Protein AF-A0A962CVN8-F1 (afdb_monomer)

Sequence (166 aa):
MKQRRFSRWWGGLCAALCLLCLGVGLEAGTKGEIALEEEGGVSSPRKRGGKVVALLVGLNRYKDKRFRSLRYAEKDARDMKRYLESVGVKSRDIKLLVGKQATLVKVKSALGKWLRQRARRKDAVFVFVSTHGEKLEHGNFLVMYDSDAANLEYSGLSGSFLESTL

pLDDT: mean 79.54, std 27.31, range [28.75, 98.88]

Mean predicted aligned error: 13.82 Å

Radius of gyration: 29.33 Å; Cα contacts (8 Å, |Δi|>4): 222; chains: 1; bounding box: 66×71×78 Å

Secondary structure (DSSP, 8-state):
------------------------------------------------SS-EEEEEEE-S--SSTTSPPPSSHHHHHHHHHHHHHHTT--GGGEEEEEGGG--HHHHHHIIIIIIHHH--TTSEEEEEEES-EEEETTEEEEPPTT--TTSHHHHSEEHHHHHHH-

Solvent-accessible surface area (backbone atoms only — not comparable to full-atom values): 10472 Å² total; per-residue (Å²): 134,87,84,92,85,92,82,85,82,85,84,81,85,91,82,85,84,87,88,85,78,89,81,94,77,90,82,88,81,87,90,79,90,81,87,80,78,80,83,67,75,84,70,71,79,70,80,62,93,35,57,63,35,34,43,28,29,9,34,26,53,47,70,41,76,86,54,79,68,48,90,48,24,42,54,52,32,52,49,51,50,52,51,43,44,74,76,67,38,55,70,90,39,47,48,79,29,49,31,87,58,28,25,52,68,53,50,52,43,41,56,68,43,52,43,64,75,70,52,52,98,66,34,46,81,45,79,47,78,34,58,59,71,48,81,54,97,93,45,47,28,38,53,30,2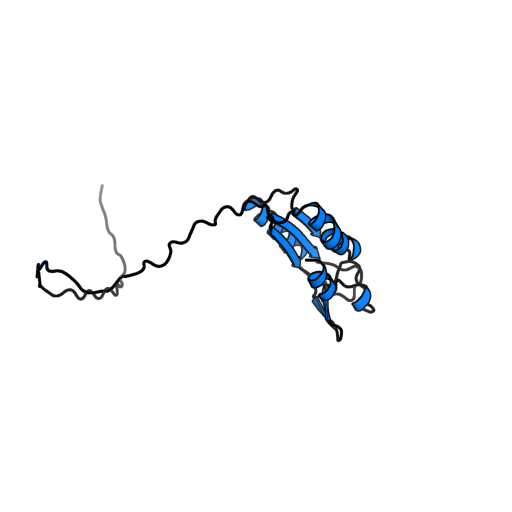0,67,21,38,89,92,47,36,88,79,35,26,49,45,49,71,58,52,70,74,64,113

Structure (mmCIF, N/CA/C/O backbone):
data_AF-A0A962CVN8-F1
#
_entry.id   AF-A0A962CVN8-F1
#
loop_
_atom_site.group_PDB
_atom_site.id
_atom_site.type_symbol
_atom_site.label_atom_id
_atom_site.label_alt_id
_atom_site.label_comp_id
_atom_site.label_asym_id
_atom_site.label_entity_id
_atom_site.label_seq_id
_atom_site.pdbx_PDB_ins_code
_atom_site.Cartn_x
_atom_site.Cartn_y
_atom_site.Cartn_z
_atom_site.occupancy
_atom_site.B_iso_or_equiv
_atom_site.auth_seq_id
_atom_site.auth_comp_id
_atom_site.auth_asym_id
_atom_site.auth_atom_id
_atom_site.pdbx_PDB_model_num
ATOM 1 N N . MET A 1 1 ? -43.940 -56.317 5.413 1.00 37.03 1 MET A N 1
ATOM 2 C CA . MET A 1 1 ? -43.473 -57.585 6.022 1.00 37.03 1 MET A CA 1
ATOM 3 C C . MET A 1 1 ? -41.946 -57.626 5.998 1.00 37.03 1 MET A C 1
ATOM 5 O O . MET A 1 1 ? -41.396 -57.344 4.950 1.00 37.03 1 MET A O 1
ATOM 9 N N . LYS A 1 2 ? -41.330 -57.991 7.141 1.00 38.78 2 LYS A N 1
ATOM 10 C CA . LYS A 1 2 ? -39.951 -58.510 7.371 1.00 38.78 2 LYS A CA 1
ATOM 11 C C . LYS A 1 2 ? -38.757 -57.611 6.955 1.00 38.78 2 LYS A C 1
ATOM 13 O O . LYS A 1 2 ? -38.517 -57.414 5.780 1.00 38.78 2 LYS A O 1
ATOM 18 N N . GLN A 1 3 ? -38.079 -56.908 7.875 1.00 36.62 3 GLN A N 1
ATOM 19 C CA . GLN A 1 3 ? -37.099 -57.343 8.909 1.00 36.62 3 GLN A CA 1
ATOM 20 C C . GLN A 1 3 ? -35.635 -57.481 8.403 1.00 36.62 3 GLN A C 1
ATOM 22 O O . GLN A 1 3 ? -35.302 -58.448 7.738 1.00 36.62 3 GLN A O 1
ATOM 27 N N . ARG A 1 4 ? -34.800 -56.514 8.835 1.00 43.06 4 ARG A N 1
ATOM 28 C CA . ARG A 1 4 ? -33.465 -56.586 9.499 1.00 43.06 4 ARG A CA 1
ATOM 29 C C . ARG A 1 4 ? -32.277 -57.399 8.934 1.00 43.06 4 ARG A C 1
ATOM 31 O O . ARG A 1 4 ? -32.379 -58.606 8.763 1.00 43.06 4 ARG A O 1
ATOM 38 N N . ARG A 1 5 ? -31.100 -56.730 8.975 1.00 41.41 5 ARG A N 1
ATOM 39 C CA . ARG A 1 5 ? -29.743 -57.083 9.530 1.00 41.41 5 ARG A CA 1
ATOM 40 C C . ARG A 1 5 ? -28.665 -56.505 8.584 1.00 41.41 5 ARG A C 1
ATOM 42 O O . ARG A 1 5 ? -28.753 -56.759 7.398 1.00 41.41 5 ARG A O 1
ATOM 49 N N . PHE A 1 6 ? -27.730 -55.607 8.916 1.00 36.31 6 PHE A N 1
ATOM 50 C CA . PHE A 1 6 ? -26.820 -55.340 10.051 1.00 36.31 6 PHE A CA 1
ATOM 51 C C . PHE A 1 6 ? -25.577 -56.250 10.135 1.00 36.31 6 PHE A C 1
ATOM 53 O O . PHE A 1 6 ? -25.671 -57.357 10.654 1.00 36.31 6 PHE A O 1
ATOM 60 N N . SER A 1 7 ? -24.422 -55.711 9.709 1.00 39.91 7 SER A N 1
ATOM 61 C CA . SER A 1 7 ? -23.043 -55.929 10.221 1.00 39.91 7 SER A CA 1
ATOM 62 C C . SER A 1 7 ? -22.112 -54.960 9.453 1.00 39.91 7 SER A C 1
ATOM 64 O O . SER A 1 7 ? -22.059 -55.057 8.234 1.00 39.91 7 SER A O 1
ATOM 66 N N . ARG A 1 8 ? -21.501 -53.887 9.984 1.00 36.44 8 ARG A N 1
ATOM 67 C CA . ARG A 1 8 ? -20.517 -53.727 11.083 1.00 36.44 8 ARG A CA 1
ATOM 68 C C . ARG A 1 8 ? -19.309 -54.674 10.990 1.00 36.44 8 ARG A C 1
ATOM 70 O O . ARG A 1 8 ? -19.307 -55.725 11.617 1.00 36.44 8 ARG A O 1
ATOM 77 N N . TRP A 1 9 ? -18.278 -54.235 10.267 1.00 33.44 9 TRP A N 1
ATOM 78 C CA . TRP A 1 9 ? -16.853 -54.425 10.603 1.00 33.44 9 TRP A CA 1
ATOM 79 C C . TRP A 1 9 ? -16.516 -53.417 11.734 1.00 33.44 9 TRP A C 1
ATOM 81 O O . TRP A 1 9 ? -16.911 -52.260 11.616 1.00 33.44 9 TRP A O 1
ATOM 91 N N . TRP A 1 10 ? -16.107 -53.795 12.959 1.00 31.56 10 TRP A N 1
ATOM 92 C CA . TRP A 1 10 ? -14.771 -54.258 13.417 1.00 31.56 10 TRP A CA 1
ATOM 93 C C . TRP A 1 10 ? -13.653 -53.334 12.911 1.00 31.56 10 TRP A C 1
ATOM 95 O O . TRP A 1 10 ? -13.527 -53.183 11.708 1.00 31.56 10 TRP A O 1
ATOM 105 N N . GLY A 1 11 ? -12.798 -52.664 13.684 1.00 33.09 11 GLY A N 1
ATOM 106 C CA . GLY A 1 11 ? -12.469 -52.492 15.109 1.00 33.09 11 GLY A CA 1
ATOM 107 C C . GLY A 1 11 ? -11.465 -51.305 15.145 1.00 33.09 11 GLY A C 1
ATOM 108 O O . GLY A 1 11 ? -11.047 -50.840 14.093 1.00 33.09 11 GLY A O 1
ATOM 109 N N . GLY A 1 12 ? -11.045 -50.693 16.244 1.00 35.88 12 GLY A N 1
ATOM 110 C CA . GLY A 1 12 ? -11.133 -51.037 17.646 1.00 35.88 12 GLY A CA 1
ATOM 111 C C . GLY A 1 12 ? -10.902 -49.792 18.509 1.00 35.88 12 GLY A C 1
ATOM 112 O O . GLY A 1 12 ? -10.325 -48.794 18.079 1.00 35.88 12 GLY A O 1
ATOM 113 N N . LEU A 1 13 ? -11.416 -49.884 19.731 1.00 34.62 13 LEU A N 1
ATOM 114 C CA . LEU A 1 13 ? -11.122 -49.005 20.850 1.00 34.62 13 LEU A CA 1
ATOM 115 C C . LEU A 1 13 ? -9.701 -49.271 21.366 1.00 34.62 13 LEU A C 1
ATOM 117 O O . LEU A 1 13 ? -9.311 -50.428 21.488 1.00 34.62 13 LEU A O 1
ATOM 121 N N . CYS A 1 14 ? -9.020 -48.222 21.822 1.00 29.44 14 CYS A N 1
ATOM 122 C CA . CYS A 1 14 ? -8.052 -48.326 22.912 1.00 29.44 14 CYS A CA 1
ATOM 123 C C . CYS A 1 14 ? -8.547 -47.432 24.053 1.00 29.44 14 CYS A C 1
ATOM 125 O O . CYS A 1 14 ? -8.234 -46.247 24.120 1.00 29.44 14 CYS A O 1
ATOM 127 N N . ALA A 1 15 ? -9.386 -48.006 24.914 1.00 32.66 15 ALA A N 1
ATOM 128 C CA . ALA A 1 15 ? -9.694 -47.476 26.232 1.00 32.66 15 ALA A CA 1
ATOM 129 C C . ALA A 1 15 ? -9.022 -48.406 27.244 1.00 32.66 15 ALA A C 1
ATOM 131 O O . ALA A 1 15 ? -9.407 -49.568 27.359 1.00 32.66 15 ALA A O 1
ATOM 132 N N . ALA A 1 16 ? -8.013 -47.904 27.951 1.00 35.84 16 ALA A N 1
ATOM 133 C CA . ALA A 1 16 ? -7.480 -48.547 29.141 1.00 35.84 16 ALA A CA 1
ATOM 134 C C . ALA A 1 16 ? -7.972 -47.748 30.349 1.00 35.84 16 ALA A C 1
ATOM 136 O O . ALA A 1 16 ? -7.462 -46.682 30.685 1.00 35.84 16 ALA A O 1
ATOM 137 N N . LEU A 1 17 ? -9.041 -48.277 30.931 1.00 35.12 17 LEU A N 1
ATOM 138 C CA . LEU A 1 17 ? -9.569 -47.962 32.245 1.00 35.12 17 LEU A CA 1
ATOM 139 C C . LEU A 1 17 ? -8.637 -48.618 33.279 1.00 35.12 17 LEU A C 1
ATOM 141 O O . LEU A 1 17 ? -8.386 -49.817 33.179 1.00 35.12 17 LEU A O 1
ATOM 145 N N . CYS A 1 18 ? -8.155 -47.879 34.276 1.00 29.27 18 CYS A N 1
ATOM 146 C CA . CYS A 1 18 ? -7.607 -48.477 35.494 1.00 29.27 18 CYS A CA 1
ATOM 147 C C . CYS A 1 18 ? -8.282 -47.802 36.688 1.00 29.27 18 CYS A C 1
ATOM 149 O O . CYS A 1 18 ? -8.014 -46.644 36.999 1.00 29.27 18 CYS A O 1
ATOM 151 N N . LEU A 1 19 ? -9.242 -48.516 37.275 1.00 39.09 19 LEU A N 1
ATOM 152 C CA . LEU A 1 19 ? -10.087 -48.088 38.383 1.00 39.09 19 LEU A CA 1
ATOM 153 C C . LEU A 1 19 ? -10.088 -49.232 39.405 1.00 39.09 19 LEU A C 1
ATOM 155 O O . LEU A 1 19 ? -10.724 -50.257 39.185 1.00 39.09 19 LEU A O 1
ATOM 159 N N . LEU A 1 20 ? -9.322 -49.050 40.478 1.00 35.34 20 LEU A N 1
ATOM 160 C CA . LEU A 1 20 ? -9.236 -49.825 41.726 1.00 35.34 20 LEU A CA 1
ATOM 161 C C . LEU A 1 20 ? -8.634 -48.832 42.742 1.00 35.34 20 LEU A C 1
ATOM 163 O O . LEU A 1 20 ? -7.708 -48.117 42.382 1.00 35.34 20 LEU A O 1
ATOM 167 N N . CYS A 1 21 ? -9.013 -48.691 44.005 1.00 29.64 21 CYS A N 1
ATOM 168 C CA . CYS A 1 21 ? -10.092 -49.197 44.835 1.00 29.64 21 CYS A CA 1
ATOM 169 C C . CYS A 1 21 ? -10.045 -48.347 46.124 1.00 29.64 21 CYS A C 1
ATOM 171 O O . CYS A 1 21 ? -8.959 -48.050 46.606 1.00 29.64 21 CYS A O 1
ATOM 173 N N . LEU A 1 22 ? -11.220 -48.029 46.673 1.00 39.69 22 LEU A N 1
ATOM 174 C CA . LEU A 1 22 ? -11.536 -47.930 48.108 1.00 39.69 22 LEU A CA 1
ATOM 175 C C . LEU A 1 22 ? -10.631 -47.084 49.028 1.00 39.69 22 LEU A C 1
ATOM 177 O O . LEU A 1 22 ? -9.558 -47.503 49.447 1.00 39.69 22 LEU A O 1
ATOM 181 N N . GLY A 1 23 ? -11.182 -45.962 49.494 1.00 37.44 23 GLY A N 1
ATOM 182 C CA . GLY A 1 23 ? -10.650 -45.229 50.642 1.00 37.44 23 GLY A CA 1
ATOM 183 C C . GLY A 1 23 ? -11.443 -43.964 50.943 1.00 37.44 23 GLY A C 1
ATOM 184 O O . GLY A 1 23 ? -10.962 -42.863 50.704 1.00 37.44 23 GLY A O 1
ATOM 185 N N . VAL A 1 24 ? -12.674 -44.114 51.439 1.00 40.94 24 VAL A N 1
ATOM 186 C CA . VAL A 1 24 ? -13.384 -43.017 52.111 1.00 40.94 24 VAL A CA 1
ATOM 187 C C . VAL A 1 24 ? -12.657 -42.753 53.429 1.00 40.94 24 VAL A C 1
ATOM 189 O O . VAL A 1 24 ? -12.722 -43.571 54.342 1.00 40.94 24 VAL A O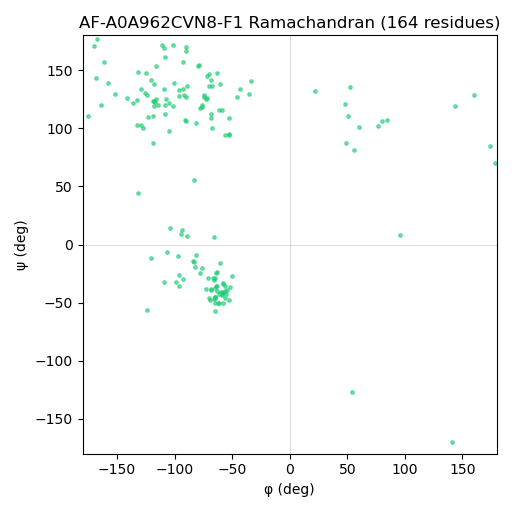 1
ATOM 192 N N . GLY A 1 25 ? -11.958 -41.624 53.504 1.00 34.00 25 GLY A N 1
ATOM 193 C CA . GLY A 1 25 ? -11.395 -41.063 54.727 1.00 34.00 25 GLY A CA 1
ATOM 194 C C . GLY A 1 25 ? -11.858 -39.618 54.852 1.00 34.00 25 GLY A C 1
ATOM 195 O O . GLY A 1 25 ? -11.353 -38.737 54.163 1.00 34.00 25 GLY A O 1
ATOM 196 N N . LEU A 1 26 ? -12.879 -39.408 55.677 1.00 35.81 26 LEU A N 1
ATOM 197 C CA . LEU A 1 26 ? -13.39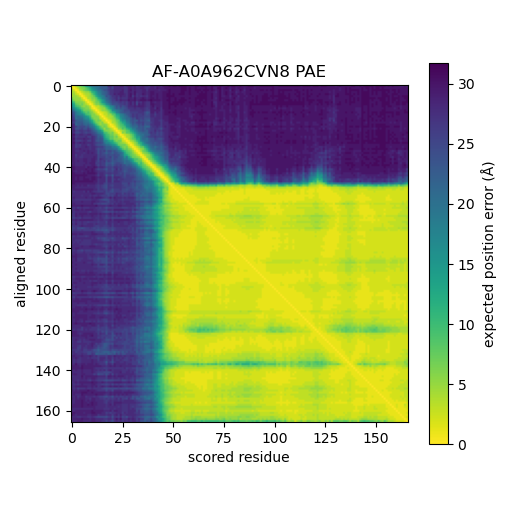4 -38.108 56.083 1.00 35.81 26 LEU A CA 1
ATOM 198 C C . LEU A 1 26 ? -12.643 -37.700 57.357 1.00 35.81 26 LEU A C 1
ATOM 200 O O . LEU A 1 26 ? -12.927 -38.260 58.409 1.00 35.81 26 LEU A O 1
ATOM 204 N N . GLU A 1 27 ? -11.734 -36.729 57.288 1.00 36.12 27 GLU A N 1
ATOM 205 C CA . GLU A 1 27 ? -11.249 -36.020 58.478 1.00 36.12 27 GLU A CA 1
ATOM 206 C C . GLU A 1 27 ? -11.17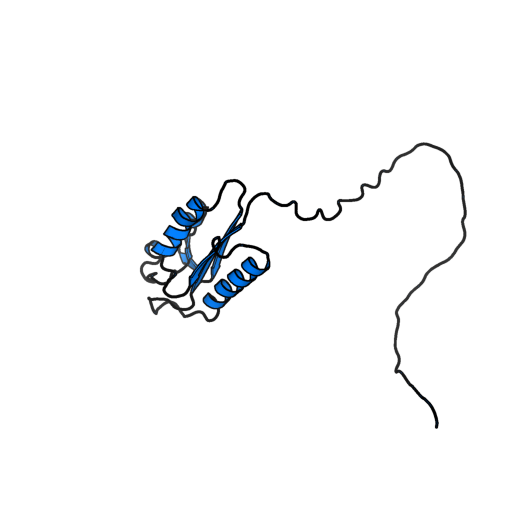2 -34.516 58.204 1.00 36.12 27 GLU A C 1
ATOM 208 O O . GLU A 1 27 ? -10.521 -34.043 57.272 1.00 36.12 27 GLU A O 1
ATOM 213 N N . ALA A 1 28 ? -11.903 -33.764 59.025 1.00 33.28 28 ALA A N 1
ATOM 214 C CA . ALA A 1 28 ? -11.870 -32.315 59.092 1.00 33.28 28 ALA A CA 1
ATOM 215 C C . ALA A 1 28 ? -10.834 -31.890 60.143 1.00 33.28 28 ALA A C 1
ATOM 217 O O . ALA A 1 28 ? -10.904 -32.340 61.284 1.00 33.28 28 ALA A O 1
ATOM 218 N N . GLY A 1 29 ? -9.907 -30.995 59.786 1.00 28.75 29 GLY A N 1
ATOM 219 C CA . GLY A 1 29 ? -8.923 -30.474 60.740 1.00 28.75 29 GLY A CA 1
ATOM 220 C C . GLY A 1 29 ? -7.844 -29.575 60.132 1.00 28.75 29 GLY A C 1
ATOM 221 O O . GLY A 1 29 ? -6.762 -30.032 59.811 1.00 28.75 29 GLY A O 1
ATOM 222 N N . THR A 1 30 ? -8.179 -28.291 59.998 1.00 34.16 30 THR A N 1
ATOM 223 C CA . THR A 1 30 ? -7.351 -27.061 60.017 1.00 34.16 30 THR A CA 1
ATOM 224 C C . THR A 1 30 ? -5.831 -27.058 59.732 1.00 34.16 30 THR A C 1
ATOM 226 O O . THR A 1 30 ? -5.038 -27.627 60.471 1.00 34.16 30 THR A O 1
ATOM 229 N N . LYS A 1 31 ? -5.485 -26.102 58.844 1.00 31.16 31 LYS A N 1
ATOM 230 C CA . LYS A 1 31 ? -4.227 -25.335 58.657 1.00 31.16 31 LYS A CA 1
ATOM 231 C C . LYS A 1 31 ? -3.060 -26.007 57.915 1.00 31.16 31 LYS A C 1
ATOM 233 O O . LYS A 1 31 ? -2.279 -26.747 58.494 1.00 31.16 31 LYS A O 1
ATOM 238 N N . GLY A 1 32 ? -2.856 -25.550 56.677 1.00 30.38 32 GLY A N 1
ATOM 239 C CA . GLY A 1 32 ? -1.602 -25.648 55.922 1.00 30.38 32 GLY A CA 1
ATOM 240 C C . GLY A 1 32 ? -1.852 -25.482 54.421 1.00 30.38 32 GLY A C 1
ATOM 241 O O . GLY A 1 32 ? -2.758 -26.113 53.898 1.00 30.38 32 GLY A O 1
ATOM 242 N N . GLU A 1 33 ? -1.111 -24.580 53.777 1.00 36.16 33 GLU A N 1
ATOM 243 C CA . GLU A 1 33 ? -1.089 -24.223 52.344 1.00 36.16 33 GLU A CA 1
ATOM 244 C C . GLU A 1 33 ? -1.358 -25.363 51.351 1.00 36.16 33 GLU A C 1
ATOM 246 O O . GLU A 1 33 ? -0.835 -26.452 51.541 1.00 36.16 33 GLU A O 1
ATOM 251 N N . ILE A 1 34 ? -2.104 -25.099 50.262 1.00 31.56 34 ILE A N 1
ATOM 252 C CA . ILE A 1 34 ? -1.572 -24.680 48.943 1.00 31.56 34 ILE A CA 1
ATOM 253 C C . ILE A 1 34 ? -2.728 -24.093 48.109 1.00 31.56 34 ILE A C 1
ATOM 255 O O . ILE A 1 34 ? -3.729 -24.763 47.859 1.00 31.56 34 ILE A O 1
ATOM 259 N N . ALA A 1 35 ? -2.612 -22.827 47.704 1.00 33.19 35 ALA A N 1
ATOM 260 C CA . ALA A 1 35 ? -3.563 -22.175 46.810 1.00 33.19 35 ALA A CA 1
ATOM 261 C C . ALA A 1 35 ? -3.291 -22.623 45.367 1.00 33.19 35 ALA A C 1
ATOM 263 O O . ALA A 1 35 ? -2.213 -22.377 44.832 1.00 33.19 35 ALA A O 1
ATOM 264 N N . LEU A 1 36 ? -4.263 -23.290 44.745 1.00 35.00 36 LEU A N 1
ATOM 265 C CA . LEU A 1 36 ? -4.281 -23.491 43.300 1.00 35.00 36 LEU A CA 1
ATOM 266 C C . LEU A 1 36 ? -4.851 -22.216 42.675 1.00 35.00 36 LEU A C 1
ATOM 268 O O . LEU A 1 36 ? -6.047 -21.947 42.778 1.00 35.00 36 LEU A O 1
ATOM 272 N N . GLU A 1 37 ? -3.978 -21.403 42.084 1.00 40.81 37 GLU A N 1
ATOM 273 C CA . GLU A 1 37 ? -4.383 -20.299 41.221 1.00 40.81 37 GLU A CA 1
ATOM 274 C C . GLU A 1 37 ? -4.986 -20.889 39.941 1.00 40.81 37 GLU A C 1
ATOM 276 O O . GLU A 1 37 ? -4.300 -21.525 39.139 1.00 40.81 37 GLU A O 1
ATOM 281 N N . GLU A 1 38 ? -6.294 -20.707 39.754 1.00 39.94 38 GLU A N 1
ATOM 282 C CA . GLU A 1 38 ? -6.911 -20.903 38.449 1.00 39.94 38 GLU A CA 1
ATOM 283 C C . GLU A 1 38 ? -6.399 -19.808 37.509 1.00 39.94 38 GLU A C 1
ATOM 285 O O . GLU A 1 38 ? -6.848 -18.659 37.541 1.00 39.94 38 GLU A O 1
ATOM 290 N N . GLU A 1 39 ? -5.423 -20.173 36.680 1.00 38.34 39 GLU A N 1
ATOM 291 C CA . GLU A 1 39 ? -4.932 -19.384 35.557 1.00 38.34 39 GLU A CA 1
ATOM 292 C C . GLU A 1 39 ? -6.088 -19.042 34.604 1.00 38.34 39 GLU A C 1
ATOM 294 O O . GLU A 1 39 ? -6.471 -19.800 33.713 1.00 38.34 39 GLU A O 1
ATOM 299 N N . GLY A 1 40 ? -6.653 -17.857 34.833 1.00 34.91 40 GLY A N 1
ATOM 300 C CA . GLY A 1 40 ? -6.963 -16.891 33.791 1.00 34.91 40 GLY A CA 1
ATOM 301 C C . GLY A 1 40 ? -7.841 -17.410 32.663 1.00 34.91 40 GLY A C 1
ATOM 302 O O . GLY A 1 40 ? -7.371 -17.659 31.553 1.00 34.91 40 GLY A O 1
ATOM 303 N N . GLY A 1 41 ? -9.153 -17.439 32.910 1.00 33.44 41 GLY A N 1
ATOM 304 C CA . GLY A 1 41 ? -10.152 -17.514 31.853 1.00 33.44 41 GLY A CA 1
ATOM 305 C C . GLY A 1 41 ? -9.799 -16.573 30.700 1.00 33.44 41 GLY A C 1
ATOM 306 O O . GLY A 1 41 ? -9.441 -15.413 30.920 1.00 33.44 41 GLY A O 1
ATOM 307 N N . VAL A 1 42 ? -9.896 -17.089 29.470 1.00 42.44 42 VAL A N 1
ATOM 308 C CA . VAL A 1 42 ? -9.738 -16.328 28.226 1.00 42.44 42 VAL A CA 1
ATOM 309 C C . VAL A 1 42 ? -10.673 -15.130 28.303 1.00 42.44 42 VAL A C 1
ATOM 311 O O . VAL A 1 42 ? -11.871 -15.221 28.030 1.00 42.44 42 VAL A O 1
ATOM 314 N N . SER A 1 43 ? -10.127 -13.999 28.749 1.00 41.22 43 SER A N 1
ATOM 315 C CA . SER A 1 43 ? -10.889 -12.778 28.878 1.00 41.22 43 SER A CA 1
ATOM 316 C C . SER A 1 43 ? -11.359 -12.441 27.474 1.00 41.22 43 SER A C 1
ATOM 318 O O . SER A 1 43 ? -10.534 -12.217 26.582 1.00 41.22 43 SER A O 1
ATOM 320 N N . SER A 1 44 ? -12.680 -12.456 27.277 1.00 44.28 44 SER A N 1
ATOM 321 C CA . SER A 1 44 ? -13.341 -11.862 26.117 1.00 44.28 44 SER A CA 1
ATOM 322 C C . SER A 1 44 ? -12.568 -10.603 25.729 1.00 44.28 44 SER A C 1
ATOM 324 O O . SER A 1 44 ? -12.259 -9.817 26.637 1.00 44.28 44 SER A O 1
ATOM 326 N N . PRO A 1 45 ? -12.182 -10.421 24.449 1.00 47.62 45 PRO A N 1
ATOM 327 C CA . PRO A 1 45 ? -11.363 -9.290 24.058 1.00 47.62 45 PRO A CA 1
ATOM 328 C C . PRO A 1 45 ? -12.069 -8.045 24.573 1.00 47.62 45 PRO A C 1
ATOM 330 O O . PRO A 1 45 ? -13.154 -7.703 24.091 1.00 47.62 45 PRO A O 1
ATOM 333 N N . ARG A 1 46 ? -11.489 -7.402 25.605 1.00 48.53 46 ARG A N 1
ATOM 334 C CA . ARG A 1 46 ? -12.012 -6.142 26.136 1.00 48.53 46 ARG A CA 1
ATOM 335 C C . ARG A 1 46 ? -12.293 -5.299 24.912 1.00 48.53 46 ARG A C 1
ATOM 337 O O . ARG A 1 46 ? -11.398 -5.174 24.072 1.00 48.53 46 ARG A O 1
ATOM 344 N N . LYS A 1 47 ? -13.514 -4.772 24.778 1.00 52.78 47 LYS A N 1
ATOM 345 C CA . LYS A 1 47 ? -13.825 -3.783 23.745 1.00 52.78 47 LYS A CA 1
ATOM 346 C C . LYS A 1 47 ? -12.783 -2.677 23.884 1.00 52.78 47 LYS A C 1
ATOM 348 O O . LYS A 1 47 ? -12.920 -1.791 24.724 1.00 52.78 47 LYS A O 1
ATOM 353 N N . ARG A 1 48 ? -11.700 -2.759 23.107 1.00 61.00 48 ARG A N 1
ATOM 354 C CA . ARG A 1 48 ? -10.740 -1.678 22.959 1.00 61.00 48 ARG A CA 1
ATOM 355 C C . ARG A 1 48 ? -11.595 -0.543 22.432 1.00 61.00 48 ARG A C 1
ATOM 357 O O . ARG A 1 48 ? -12.221 -0.685 21.391 1.00 61.00 48 ARG A O 1
ATOM 364 N N . GLY A 1 49 ? -11.732 0.528 23.207 1.00 74.25 49 GLY A N 1
ATOM 365 C CA . GLY A 1 49 ? -12.694 1.596 22.919 1.00 74.25 49 GLY A CA 1
ATOM 366 C C . GLY A 1 49 ? -12.406 2.392 21.639 1.00 74.25 49 GLY A C 1
ATOM 367 O O . GLY A 1 49 ? -13.064 3.402 21.412 1.00 74.25 49 GLY A O 1
ATOM 368 N N . GLY A 1 50 ? -11.418 1.987 20.836 1.00 88.44 50 GLY A N 1
ATOM 369 C CA . GLY A 1 50 ? -11.105 2.565 19.536 1.00 88.44 50 GLY A CA 1
ATOM 370 C C . GLY A 1 50 ? -11.471 1.641 18.379 1.00 88.44 50 GLY A C 1
ATOM 371 O O . GLY A 1 50 ? -11.670 0.437 18.537 1.00 88.44 50 GLY A O 1
ATOM 372 N N . LYS A 1 51 ? -11.576 2.233 17.194 1.00 95.44 51 LYS A N 1
ATOM 373 C CA . LYS A 1 51 ? -11.867 1.519 15.943 1.00 95.44 51 LYS A CA 1
ATOM 374 C C . LYS A 1 51 ? -10.574 1.063 15.264 1.00 95.44 51 LYS A C 1
ATOM 376 O O . LYS A 1 51 ? -9.486 1.510 15.613 1.00 95.44 51 LYS A O 1
ATOM 381 N N . VAL A 1 52 ? -10.706 0.224 14.241 1.00 97.75 52 VAL A N 1
ATOM 382 C CA . VAL A 1 52 ? -9.614 -0.085 13.309 1.00 97.75 52 VAL A CA 1
ATOM 383 C C . VAL A 1 52 ? -9.691 0.866 12.115 1.00 97.75 52 VAL A C 1
ATOM 385 O O . VAL A 1 52 ? -10.769 1.059 11.551 1.00 97.75 52 VAL A O 1
ATOM 388 N N . VAL A 1 53 ? -8.557 1.445 11.725 1.00 98.25 53 VAL A N 1
ATOM 389 C CA . VAL A 1 53 ? -8.379 2.186 10.470 1.00 98.25 53 VAL A CA 1
ATOM 390 C C . VAL A 1 53 ? -7.338 1.451 9.637 1.00 98.25 53 VAL A C 1
ATOM 392 O O . VAL A 1 53 ? -6.223 1.232 10.105 1.00 98.25 53 VAL A O 1
ATOM 395 N N . ALA A 1 54 ? -7.692 1.056 8.416 1.00 98.56 54 ALA A N 1
ATOM 396 C CA . ALA A 1 54 ? -6.864 0.174 7.604 1.00 98.56 54 ALA A CA 1
ATOM 397 C C . ALA A 1 54 ? -6.396 0.813 6.292 1.00 98.56 54 ALA A C 1
ATOM 399 O O . ALA A 1 54 ? -7.185 1.433 5.578 1.00 98.56 54 ALA A O 1
ATOM 400 N N . LEU A 1 55 ? -5.131 0.596 5.936 1.00 98.75 55 LEU A N 1
ATOM 401 C CA . LEU A 1 55 ? -4.582 0.830 4.602 1.00 98.75 55 LEU A CA 1
ATOM 402 C C . LEU A 1 55 ? -4.173 -0.512 3.993 1.00 98.75 55 LEU A C 1
ATOM 404 O O . LEU A 1 55 ? -3.319 -1.209 4.527 1.00 98.75 55 LEU A O 1
ATOM 408 N N . LEU A 1 56 ? -4.779 -0.858 2.863 1.00 98.88 56 LEU A N 1
ATOM 409 C CA . LEU A 1 56 ? -4.563 -2.112 2.154 1.00 98.88 56 LEU A CA 1
ATOM 410 C C . LEU A 1 56 ? -4.011 -1.807 0.763 1.00 98.88 56 LEU A C 1
ATOM 412 O O . LEU A 1 56 ? -4.638 -1.082 -0.016 1.00 98.88 56 LEU A O 1
ATOM 416 N N . VAL A 1 57 ? -2.850 -2.365 0.447 1.00 98.88 57 VAL A N 1
ATOM 417 C CA . VAL A 1 57 ? -2.136 -2.138 -0.808 1.00 98.88 57 VAL A CA 1
ATOM 418 C C . VAL A 1 57 ? -1.842 -3.481 -1.464 1.00 98.88 57 VAL A C 1
ATOM 420 O O . VAL A 1 57 ? -1.343 -4.396 -0.816 1.00 98.88 57 VAL A O 1
ATOM 423 N N . GLY A 1 58 ? -2.157 -3.616 -2.750 1.00 98.69 58 GLY A N 1
ATOM 424 C CA . GLY A 1 58 ? -1.906 -4.852 -3.492 1.00 98.69 58 GLY A CA 1
ATOM 425 C C . GLY A 1 58 ? -1.681 -4.584 -4.969 1.00 98.69 58 GLY A C 1
ATOM 426 O O . GLY A 1 58 ? -2.491 -3.905 -5.596 1.00 98.69 58 GLY A O 1
ATOM 427 N N . LEU A 1 59 ? -0.606 -5.103 -5.556 1.00 97.88 59 LEU A N 1
ATOM 428 C CA . LEU A 1 59 ? -0.296 -4.844 -6.964 1.00 97.88 59 LEU A CA 1
ATOM 429 C C . LEU A 1 59 ? 0.260 -6.068 -7.689 1.00 97.88 59 LEU A C 1
ATOM 431 O O . LEU A 1 59 ? 1.251 -6.668 -7.294 1.00 97.88 59 LEU A O 1
ATOM 435 N N . ASN A 1 60 ? -0.391 -6.408 -8.804 1.00 98.62 60 ASN A N 1
ATOM 436 C CA . ASN A 1 60 ? -0.004 -7.527 -9.657 1.00 98.62 60 ASN A CA 1
ATOM 437 C C . ASN A 1 60 ? 0.937 -7.107 -10.786 1.00 98.62 60 ASN A C 1
ATOM 439 O O . ASN A 1 60 ? 1.723 -7.909 -11.278 1.00 98.62 60 ASN A O 1
ATOM 443 N N . ARG A 1 61 ? 0.826 -5.863 -11.251 1.00 98.38 61 ARG A N 1
ATOM 444 C CA . ARG A 1 61 ? 1.559 -5.359 -12.413 1.00 98.38 61 ARG A CA 1
ATOM 445 C C . ARG A 1 61 ? 2.201 -4.026 -12.091 1.00 98.38 61 ARG A C 1
ATOM 447 O O . ARG A 1 61 ? 1.608 -3.216 -11.385 1.00 98.38 61 ARG A O 1
ATOM 454 N N . TYR A 1 62 ? 3.344 -3.801 -12.719 1.00 98.50 62 TYR A N 1
ATOM 455 C CA . TYR A 1 62 ? 4.177 -2.620 -12.556 1.00 98.50 62 TYR A CA 1
ATOM 456 C C . TYR A 1 62 ? 4.245 -1.845 -13.880 1.00 98.50 62 TYR A C 1
ATOM 458 O O . TYR A 1 62 ? 4.023 -2.403 -14.971 1.00 98.50 62 TYR A O 1
ATOM 466 N N . LYS A 1 63 ? 4.484 -0.535 -13.783 1.00 98.38 63 LYS A N 1
ATOM 467 C CA . LYS A 1 63 ? 4.707 0.342 -14.936 1.00 98.38 63 LYS A CA 1
ATOM 468 C C . LYS A 1 63 ? 5.993 -0.072 -15.649 1.00 98.38 63 LYS A C 1
ATOM 470 O O . LYS A 1 63 ? 5.950 -0.317 -16.853 1.00 98.38 63 LYS A O 1
ATOM 475 N N . ASP A 1 64 ? 7.077 -0.215 -14.893 1.00 97.88 64 ASP A N 1
ATOM 476 C CA . ASP A 1 64 ? 8.334 -0.791 -15.361 1.00 97.88 64 ASP A CA 1
ATOM 477 C C . ASP A 1 64 ? 8.189 -2.310 -15.559 1.00 97.88 64 ASP A C 1
ATOM 479 O O . ASP A 1 64 ? 7.744 -3.032 -14.666 1.00 97.88 64 ASP A O 1
ATOM 483 N N . LYS A 1 65 ? 8.529 -2.795 -16.758 1.00 97.56 65 LYS A N 1
ATOM 484 C CA . LYS A 1 65 ? 8.365 -4.202 -17.159 1.00 97.56 65 LYS A CA 1
ATOM 485 C C . LYS A 1 65 ? 9.481 -5.118 -16.676 1.00 97.56 65 LYS A C 1
ATOM 487 O O . LYS A 1 65 ? 9.325 -6.331 -16.787 1.00 97.56 65 LYS A O 1
ATOM 492 N N . ARG A 1 66 ? 10.558 -4.565 -16.111 1.00 97.62 66 ARG A N 1
ATOM 493 C CA . ARG A 1 66 ? 11.625 -5.350 -15.476 1.00 97.62 66 ARG A CA 1
ATOM 494 C C . ARG A 1 66 ? 11.131 -6.069 -14.220 1.00 97.62 66 ARG A C 1
ATOM 496 O O . ARG A 1 66 ? 11.587 -7.169 -13.926 1.00 97.62 66 ARG A O 1
ATOM 503 N N . PHE A 1 67 ? 10.135 -5.513 -13.530 1.00 97.50 67 PHE A N 1
ATOM 504 C CA . PHE A 1 67 ? 9.470 -6.212 -12.434 1.00 97.50 67 PHE A CA 1
ATOM 505 C C . PHE A 1 67 ? 8.504 -7.274 -12.966 1.00 97.50 67 PHE A C 1
ATOM 507 O O . PHE A 1 67 ? 7.519 -6.980 -13.655 1.00 97.50 67 PHE A O 1
ATOM 514 N N . ARG A 1 68 ? 8.747 -8.533 -12.590 1.00 97.81 68 ARG A N 1
ATOM 515 C CA . ARG A 1 68 ? 7.862 -9.651 -12.935 1.00 97.81 68 ARG A CA 1
ATOM 516 C C . ARG A 1 68 ? 6.466 -9.428 -12.352 1.00 97.81 68 ARG A C 1
ATOM 518 O O . ARG A 1 68 ? 6.323 -9.054 -11.193 1.00 97.81 68 ARG A O 1
ATOM 525 N N . SER A 1 69 ? 5.422 -9.726 -13.120 1.00 97.94 69 SER A N 1
ATOM 526 C CA . SER A 1 69 ? 4.047 -9.619 -12.614 1.00 97.94 69 SER A CA 1
ATOM 527 C C . SER A 1 69 ? 3.743 -10.669 -11.533 1.00 97.94 69 SER A C 1
ATOM 529 O O . SER A 1 69 ? 4.151 -11.825 -11.645 1.00 97.94 69 SER A O 1
ATOM 531 N N . LEU A 1 70 ? 2.990 -10.268 -10.510 1.00 98.12 70 LEU A N 1
ATOM 532 C CA . LEU A 1 70 ? 2.411 -11.140 -9.489 1.00 98.12 70 LEU A CA 1
ATOM 533 C C . LEU A 1 70 ? 0.991 -11.564 -9.893 1.00 98.12 70 LEU A C 1
ATOM 535 O O . LEU A 1 70 ? 0.326 -10.900 -10.689 1.00 98.12 70 LEU A O 1
ATOM 539 N N . ARG A 1 71 ? 0.515 -12.689 -9.347 1.00 98.38 71 ARG A N 1
ATOM 540 C CA . ARG A 1 71 ? -0.815 -13.241 -9.669 1.00 98.38 71 ARG A CA 1
ATOM 541 C C . ARG A 1 71 ? -1.894 -12.846 -8.659 1.00 98.38 71 ARG A C 1
ATOM 543 O O . ARG A 1 71 ? -3.035 -12.617 -9.057 1.00 98.38 71 ARG A O 1
ATOM 550 N N . TYR A 1 72 ? -1.539 -12.744 -7.378 1.00 98.44 72 TYR A N 1
ATOM 551 C CA . TYR A 1 72 ? -2.524 -12.720 -6.290 1.00 98.44 72 TYR A CA 1
ATOM 552 C C . TYR A 1 72 ? -2.508 -11.467 -5.415 1.00 98.44 72 TYR A C 1
ATOM 554 O O . TYR A 1 72 ? -3.499 -11.217 -4.745 1.00 98.44 72 TYR A O 1
ATOM 562 N N . ALA A 1 73 ? -1.499 -10.603 -5.505 1.00 98.69 73 ALA A N 1
ATOM 563 C CA . ALA A 1 73 ? -1.352 -9.452 -4.616 1.00 98.69 73 ALA A CA 1
ATOM 564 C C . ALA A 1 73 ? -2.574 -8.513 -4.582 1.00 98.69 73 ALA A C 1
ATOM 566 O O . ALA A 1 73 ? -3.018 -8.081 -3.517 1.00 98.69 73 ALA A O 1
ATOM 567 N N . GLU A 1 74 ? -3.183 -8.218 -5.737 1.00 98.81 74 GLU A N 1
ATOM 568 C CA . GLU A 1 74 ? -4.419 -7.423 -5.740 1.00 98.81 74 GLU A CA 1
ATOM 569 C C . GLU A 1 74 ? -5.633 -8.191 -5.191 1.00 98.81 74 GLU A C 1
ATOM 571 O O . GLU A 1 74 ? -6.588 -7.578 -4.708 1.00 98.81 74 GLU A O 1
ATOM 576 N N . LYS A 1 75 ? -5.657 -9.521 -5.332 1.00 98.75 75 LYS A N 1
ATOM 577 C CA . LYS A 1 75 ? -6.712 -10.369 -4.768 1.00 98.75 75 LYS A CA 1
ATOM 578 C C . LYS A 1 75 ? -6.581 -10.396 -3.246 1.00 98.75 75 LYS A C 1
ATOM 580 O O . LYS A 1 75 ? -7.578 -10.124 -2.585 1.00 98.75 75 LYS A O 1
ATOM 585 N N . ASP A 1 76 ? -5.373 -10.581 -2.723 1.00 98.81 76 ASP A N 1
ATOM 586 C CA . ASP A 1 76 ? -5.074 -10.618 -1.289 1.00 98.81 76 ASP A CA 1
ATOM 587 C C . ASP A 1 76 ? -5.542 -9.338 -0.586 1.00 98.81 76 ASP A C 1
ATOM 589 O O . ASP A 1 76 ? -6.247 -9.394 0.418 1.00 98.81 76 ASP A O 1
ATOM 593 N N . ALA A 1 77 ? -5.253 -8.163 -1.161 1.00 98.81 77 ALA A N 1
ATOM 594 C CA . ALA A 1 77 ? -5.706 -6.888 -0.601 1.00 98.81 77 ALA A CA 1
ATOM 595 C C . ALA A 1 77 ? -7.244 -6.743 -0.610 1.00 98.81 77 ALA A C 1
ATOM 597 O O . ALA A 1 77 ? -7.827 -6.178 0.320 1.00 98.81 77 ALA A O 1
ATOM 598 N N . ARG A 1 78 ? -7.927 -7.264 -1.641 1.00 98.81 78 ARG A N 1
ATOM 599 C CA . ARG A 1 78 ? -9.401 -7.265 -1.714 1.00 98.81 78 ARG A CA 1
ATOM 600 C C . ARG A 1 78 ? -10.023 -8.270 -0.743 1.00 98.81 78 ARG A C 1
ATOM 602 O O . ARG A 1 78 ? -11.059 -7.963 -0.158 1.00 98.81 78 ARG A O 1
ATOM 609 N N . ASP A 1 79 ? -9.410 -9.435 -0.566 1.00 98.81 79 ASP A N 1
ATOM 610 C CA . ASP A 1 79 ? -9.824 -10.435 0.421 1.00 98.81 79 ASP A CA 1
ATOM 611 C C . ASP A 1 79 ? -9.655 -9.904 1.842 1.00 98.81 79 ASP A C 1
ATOM 613 O O . ASP A 1 79 ? -10.592 -9.977 2.633 1.00 98.81 79 ASP A O 1
ATOM 617 N N . MET A 1 80 ? -8.523 -9.263 2.136 1.00 98.81 80 MET A N 1
ATOM 618 C CA . MET A 1 80 ? -8.289 -8.621 3.427 1.00 98.81 80 MET A CA 1
ATOM 619 C C . MET A 1 80 ? -9.329 -7.532 3.715 1.00 98.81 80 MET A C 1
ATOM 621 O O . MET A 1 80 ? -9.854 -7.455 4.822 1.00 98.81 80 MET A O 1
ATOM 625 N N . LYS A 1 81 ? -9.704 -6.727 2.708 1.00 98.75 81 LYS A N 1
ATOM 626 C CA . LYS A 1 81 ? -10.802 -5.756 2.846 1.00 98.75 81 LYS A CA 1
ATOM 627 C C . LYS A 1 81 ? -12.112 -6.442 3.239 1.00 98.75 81 LYS A C 1
ATOM 629 O O . LYS A 1 81 ? -12.746 -6.006 4.195 1.00 98.75 81 LYS A O 1
ATOM 634 N N . ARG A 1 82 ? -12.502 -7.501 2.518 1.00 98.81 82 ARG A N 1
ATOM 635 C CA . ARG A 1 82 ? -13.727 -8.267 2.809 1.00 98.81 82 ARG A CA 1
ATOM 636 C C . ARG A 1 82 ? -13.701 -8.849 4.217 1.00 98.81 82 ARG A C 1
ATOM 638 O O . ARG A 1 82 ? -14.698 -8.765 4.925 1.00 98.81 82 ARG A O 1
ATOM 645 N N . TYR A 1 83 ? -12.562 -9.400 4.624 1.00 98.69 83 TYR A N 1
ATOM 646 C CA . TYR A 1 83 ? -12.383 -9.948 5.960 1.00 98.69 83 TYR A CA 1
ATOM 647 C C . TYR A 1 83 ? -12.556 -8.872 7.039 1.00 98.69 83 TYR A C 1
ATOM 649 O O . TYR A 1 83 ? -13.370 -9.046 7.943 1.00 98.69 83 TYR A O 1
ATOM 657 N N . LEU A 1 84 ? -11.883 -7.726 6.908 1.00 98.62 84 LEU A N 1
ATOM 658 C CA . LEU A 1 84 ? -12.026 -6.611 7.849 1.00 98.62 84 LEU A CA 1
ATOM 659 C C . LEU A 1 84 ? -13.475 -6.111 7.939 1.00 98.62 84 LEU A C 1
ATOM 661 O O . LEU A 1 84 ? -13.974 -5.860 9.034 1.00 98.62 84 LEU A O 1
ATOM 665 N N . GLU A 1 85 ? -14.172 -6.014 6.806 1.00 98.50 85 GLU A N 1
ATOM 666 C CA . GLU A 1 85 ? -15.596 -5.663 6.779 1.00 98.50 85 GLU A CA 1
ATOM 667 C C . GLU A 1 85 ? -16.458 -6.714 7.497 1.00 98.50 85 GLU A C 1
ATOM 669 O O . GLU A 1 85 ? -17.342 -6.345 8.270 1.00 98.50 85 GLU A O 1
ATOM 674 N N . SER A 1 86 ? -16.160 -8.007 7.324 1.00 98.31 86 SER A N 1
ATOM 675 C CA . SER A 1 86 ? -16.891 -9.101 7.981 1.00 98.31 86 SER A CA 1
ATOM 676 C C . SER A 1 86 ? -16.744 -9.117 9.507 1.00 98.31 86 SER A C 1
ATOM 678 O O . SER A 1 86 ? -17.672 -9.517 10.204 1.00 98.31 86 SER A O 1
ATOM 680 N N . VAL A 1 87 ? -15.620 -8.619 10.037 1.00 97.25 87 VAL A N 1
ATOM 681 C CA . VAL A 1 87 ? -15.379 -8.496 11.487 1.00 97.25 87 VAL A CA 1
ATOM 682 C C . VAL A 1 87 ? -15.774 -7.119 12.045 1.00 97.25 87 VAL A C 1
ATOM 684 O O . VAL A 1 87 ? -15.444 -6.785 13.182 1.00 97.25 87 VAL A O 1
ATOM 687 N N . GLY A 1 88 ? -16.496 -6.307 11.263 1.00 96.75 88 GLY A N 1
ATOM 688 C CA . GLY A 1 88 ? -17.122 -5.063 11.720 1.00 96.75 88 GLY A CA 1
ATOM 689 C C . GLY A 1 88 ? -16.323 -3.777 11.479 1.00 96.75 88 GLY A C 1
ATOM 690 O O . GLY A 1 88 ? -16.732 -2.711 11.952 1.00 96.75 88 GLY A O 1
ATOM 691 N N . VAL A 1 89 ? -15.212 -3.818 10.733 1.00 97.81 89 VAL A N 1
ATOM 692 C CA . VAL A 1 89 ? -14.510 -2.594 10.315 1.00 97.81 89 VAL A CA 1
ATOM 693 C C . VAL A 1 89 ? -15.330 -1.889 9.237 1.00 97.81 89 VAL A C 1
ATOM 695 O O . VAL A 1 89 ? -15.682 -2.460 8.207 1.00 97.81 89 VAL A O 1
ATOM 698 N N . LYS A 1 90 ? -15.649 -0.612 9.453 1.00 97.88 90 LYS A N 1
ATOM 699 C CA . LYS A 1 90 ? -16.483 0.147 8.514 1.00 97.88 90 LYS A CA 1
ATOM 700 C C . LYS A 1 90 ? -15.707 0.416 7.229 1.00 97.88 90 LYS A C 1
ATOM 702 O O . LYS A 1 90 ? -14.588 0.909 7.291 1.00 97.88 90 LYS A O 1
ATOM 707 N N . SER A 1 91 ? -16.345 0.240 6.069 1.00 97.81 91 SER A N 1
ATOM 708 C CA . SER A 1 91 ? -15.710 0.473 4.758 1.00 97.81 91 SER A CA 1
ATOM 709 C C . SER A 1 91 ? -15.047 1.854 4.635 1.00 97.81 91 SER A C 1
ATOM 711 O O . SER A 1 91 ? -13.964 1.995 4.078 1.00 97.81 91 SER A O 1
ATOM 713 N N . ARG A 1 92 ? -15.652 2.889 5.238 1.00 97.38 92 ARG A N 1
ATOM 714 C CA . ARG A 1 92 ? -15.100 4.257 5.268 1.00 97.38 92 ARG A CA 1
ATOM 715 C C . ARG A 1 92 ? -13.767 4.380 6.013 1.00 97.38 92 ARG A C 1
ATOM 717 O O . ARG A 1 92 ? -13.053 5.353 5.799 1.00 97.38 92 ARG A O 1
ATOM 724 N N . ASP A 1 93 ? -13.477 3.461 6.926 1.00 98.12 93 ASP A N 1
ATOM 725 C CA . ASP A 1 93 ? -12.240 3.399 7.703 1.00 98.12 93 ASP A CA 1
ATOM 726 C C . ASP A 1 93 ? -11.207 2.466 7.033 1.00 98.12 93 ASP A C 1
ATOM 728 O O . ASP A 1 93 ? -10.151 2.217 7.605 1.00 98.12 93 ASP A O 1
ATOM 732 N N . ILE A 1 94 ? -11.464 2.001 5.800 1.00 98.69 94 ILE A N 1
ATOM 733 C CA . ILE A 1 94 ? -10.546 1.187 4.996 1.00 98.69 94 ILE A CA 1
ATOM 734 C C . ILE A 1 94 ? -10.181 1.934 3.707 1.00 98.69 94 ILE A C 1
ATOM 736 O O . ILE A 1 94 ? -11.039 2.286 2.897 1.00 98.69 94 ILE A O 1
ATOM 740 N N . LYS A 1 95 ? -8.886 2.136 3.470 1.00 98.75 95 LYS A N 1
ATOM 741 C CA . LYS A 1 95 ? -8.341 2.618 2.199 1.00 98.75 95 LYS A CA 1
ATOM 742 C C . LYS A 1 95 ? -7.761 1.435 1.434 1.00 98.75 95 LYS A C 1
ATOM 744 O O . LYS A 1 95 ? -6.820 0.809 1.902 1.00 98.75 95 LYS A O 1
ATOM 749 N N . LEU A 1 96 ? -8.293 1.158 0.247 1.00 98.88 96 LEU A N 1
ATOM 750 C CA . LEU A 1 96 ? -7.769 0.135 -0.660 1.00 98.88 96 LEU A CA 1
ATOM 751 C C . LEU A 1 96 ? -7.081 0.805 -1.856 1.00 98.88 96 LEU A C 1
ATOM 753 O O . LEU A 1 96 ? -7.701 1.622 -2.538 1.00 98.88 96 LEU A O 1
ATOM 757 N N . LEU A 1 97 ? -5.822 0.456 -2.116 1.00 98.81 97 LEU A N 1
ATOM 758 C CA . LEU A 1 97 ? -5.053 0.888 -3.285 1.00 98.81 97 LEU A CA 1
ATOM 759 C C . LEU A 1 97 ? -4.571 -0.348 -4.044 1.00 98.81 97 LEU A C 1
ATOM 761 O O . LEU A 1 97 ? -3.708 -1.077 -3.560 1.00 98.81 97 LEU A O 1
ATOM 765 N N . VAL A 1 98 ? -5.130 -0.590 -5.233 1.00 98.75 98 VAL A N 1
ATOM 766 C CA . VAL A 1 98 ? -4.791 -1.773 -6.039 1.00 98.75 98 VAL A CA 1
ATOM 767 C C . VAL A 1 98 ? -4.319 -1.439 -7.447 1.00 98.75 98 VAL A C 1
ATOM 769 O O . VAL A 1 98 ? -4.768 -0.465 -8.061 1.00 98.75 98 VAL A O 1
ATOM 772 N N . GLY A 1 99 ? -3.409 -2.266 -7.965 1.00 98.06 99 GLY A N 1
ATOM 773 C CA . GLY A 1 99 ? -2.880 -2.152 -9.324 1.00 98.06 99 GLY A CA 1
ATOM 774 C C . GLY A 1 99 ? -2.322 -0.754 -9.608 1.00 98.06 99 GLY A C 1
ATOM 775 O O . GLY A 1 99 ? -1.544 -0.215 -8.826 1.00 98.06 99 GLY A O 1
ATOM 776 N N . LYS A 1 100 ? -2.778 -0.118 -10.698 1.00 98.25 100 LYS A N 1
ATOM 777 C CA . LYS A 1 100 ? -2.305 1.215 -11.132 1.00 98.25 100 LYS A CA 1
ATOM 778 C C . LYS A 1 100 ? -2.547 2.343 -10.118 1.00 98.25 100 LYS A C 1
ATOM 780 O O . LYS A 1 100 ? -1.998 3.430 -10.268 1.00 98.25 100 LYS A O 1
ATOM 785 N N . GLN A 1 101 ? -3.409 2.130 -9.122 1.00 98.38 101 GLN A N 1
ATOM 786 C CA . GLN A 1 101 ? -3.680 3.128 -8.085 1.00 98.38 101 GLN A CA 1
ATOM 787 C C . GLN A 1 101 ? -2.634 3.127 -6.966 1.00 98.38 101 GLN A C 1
ATOM 789 O O . GLN A 1 101 ? -2.535 4.122 -6.251 1.00 98.38 101 GLN A O 1
ATOM 794 N N . ALA A 1 102 ? -1.870 2.046 -6.810 1.00 98.38 102 ALA A N 1
ATOM 795 C CA . ALA A 1 102 ? -0.850 1.900 -5.780 1.00 98.38 102 ALA A CA 1
ATOM 796 C C . ALA A 1 102 ? 0.478 2.550 -6.208 1.00 98.38 102 ALA A C 1
ATOM 798 O O . ALA A 1 102 ? 1.518 1.899 -6.278 1.00 98.38 102 ALA A O 1
ATOM 799 N N . THR A 1 103 ? 0.422 3.840 -6.548 1.00 98.75 103 THR A N 1
ATOM 800 C CA . THR A 1 103 ? 1.613 4.645 -6.844 1.00 98.75 103 THR A CA 1
ATOM 801 C C . THR A 1 103 ? 2.310 5.073 -5.560 1.00 98.75 103 THR A C 1
ATOM 803 O O . THR A 1 103 ? 1.651 5.240 -4.527 1.00 98.75 103 THR A O 1
ATOM 806 N N . LEU A 1 104 ? 3.618 5.330 -5.627 1.00 98.56 104 LEU A N 1
ATOM 807 C CA . LEU A 1 104 ? 4.416 5.750 -4.475 1.00 98.56 104 LEU A CA 1
ATOM 808 C C . LEU A 1 104 ? 3.799 6.963 -3.770 1.00 98.56 104 LEU A C 1
ATOM 810 O O . LEU A 1 104 ? 3.594 6.946 -2.557 1.00 98.56 104 LEU A O 1
ATOM 814 N N . VAL A 1 105 ? 3.424 7.994 -4.533 1.00 98.50 105 VAL A N 1
ATOM 815 C CA . VAL A 1 105 ? 2.816 9.221 -3.991 1.00 98.50 105 VAL A CA 1
ATOM 816 C C . VAL A 1 105 ? 1.489 8.933 -3.286 1.00 98.50 105 VAL A C 1
ATOM 818 O O . VAL A 1 105 ? 1.240 9.461 -2.201 1.00 98.50 105 VAL A O 1
ATOM 821 N N . LYS A 1 106 ? 0.628 8.084 -3.861 1.00 98.62 106 LYS A N 1
ATOM 822 C CA . LYS A 1 106 ? -0.672 7.754 -3.258 1.00 98.62 106 LYS A CA 1
ATOM 823 C C . LYS A 1 106 ? -0.513 6.934 -1.985 1.00 98.62 106 LYS A C 1
ATOM 825 O O . LYS A 1 106 ? -1.238 7.188 -1.026 1.00 98.62 106 LYS A O 1
ATOM 830 N N . VAL A 1 107 ? 0.434 5.998 -1.959 1.00 98.62 107 VAL A N 1
ATOM 831 C CA . VAL A 1 107 ? 0.721 5.181 -0.775 1.00 98.62 107 VAL A CA 1
ATOM 832 C C . VAL A 1 107 ? 1.347 6.035 0.330 1.00 98.62 107 VAL A C 1
ATOM 834 O O . VAL A 1 107 ? 0.828 6.036 1.445 1.00 98.62 107 VAL A O 1
ATOM 837 N N . LYS A 1 108 ? 2.356 6.864 0.024 1.00 98.31 108 LYS A N 1
ATOM 838 C CA . LYS A 1 108 ? 2.934 7.823 0.986 1.00 98.31 108 LYS A CA 1
ATOM 839 C C . LYS A 1 108 ? 1.889 8.803 1.521 1.00 98.31 108 LYS A C 1
ATOM 841 O O . LYS A 1 108 ? 1.840 9.052 2.721 1.00 98.31 108 LYS A O 1
ATOM 846 N N . SER A 1 109 ? 1.007 9.323 0.664 1.00 98.38 109 SER A N 1
ATOM 847 C CA . SER A 1 109 ? -0.098 10.194 1.086 1.00 98.38 109 SER A CA 1
ATOM 848 C C . SER A 1 109 ? -1.108 9.457 1.973 1.00 98.38 109 SER A C 1
ATOM 850 O O . SER A 1 109 ? -1.609 10.017 2.950 1.00 98.38 109 SER A O 1
ATOM 852 N N . ALA A 1 110 ? -1.393 8.186 1.684 1.00 98.31 110 ALA A N 1
ATOM 853 C CA . ALA A 1 110 ? -2.271 7.387 2.525 1.00 98.31 110 ALA A CA 1
ATOM 854 C C . ALA A 1 110 ? -1.667 7.163 3.922 1.00 98.31 110 ALA A C 1
ATOM 856 O O . ALA A 1 110 ? -2.357 7.382 4.916 1.00 98.31 110 ALA A O 1
ATOM 857 N N . LEU A 1 111 ? -0.379 6.823 3.991 1.00 97.56 111 LEU A N 1
ATOM 858 C CA . LEU A 1 111 ? 0.359 6.637 5.242 1.00 97.56 111 LEU A CA 1
ATOM 859 C C . LEU A 1 111 ? 0.473 7.946 6.039 1.00 97.56 111 LEU A C 1
ATOM 861 O O . LEU A 1 111 ? -0.004 8.049 7.164 1.00 97.56 111 LEU A O 1
ATOM 865 N N . GLY A 1 112 ? 1.043 8.985 5.430 1.00 95.50 112 GLY A N 1
ATOM 866 C CA . GLY A 1 112 ? 1.376 10.233 6.115 1.00 95.50 112 GLY A CA 1
ATOM 867 C C . GLY A 1 112 ? 0.231 11.241 6.239 1.00 95.50 112 GLY A C 1
ATOM 868 O O . GLY A 1 112 ? 0.342 12.199 6.997 1.00 95.50 112 GLY A O 1
ATOM 869 N N . LYS A 1 113 ? -0.878 11.110 5.513 1.00 96.56 113 LYS A N 1
ATOM 870 C CA . LYS A 1 113 ? -1.990 12.074 5.616 1.00 96.56 113 LYS A CA 1
ATOM 871 C C . LYS A 1 113 ? -3.292 11.388 5.965 1.00 96.56 113 LYS A C 1
ATOM 873 O O . LYS A 1 113 ? -3.914 11.742 6.961 1.00 96.56 113 LYS A O 1
ATOM 878 N N . TRP A 1 114 ? -3.701 10.410 5.166 1.00 97.81 114 TRP A N 1
ATOM 879 C CA . TRP A 1 114 ? -5.015 9.797 5.337 1.00 97.81 114 TRP A CA 1
ATOM 880 C C . TRP A 1 114 ? -5.138 9.050 6.673 1.00 97.81 114 TRP A C 1
ATOM 882 O O . TRP A 1 114 ? -6.118 9.271 7.382 1.00 97.81 114 TRP A O 1
ATOM 892 N N . LEU A 1 115 ? -4.143 8.237 7.056 1.00 96.81 115 LEU A N 1
ATOM 893 C CA . LEU A 1 115 ? -4.151 7.539 8.348 1.00 96.81 115 LEU A CA 1
ATOM 894 C C . LEU A 1 115 ? -4.134 8.525 9.519 1.00 96.81 115 LEU A C 1
ATOM 89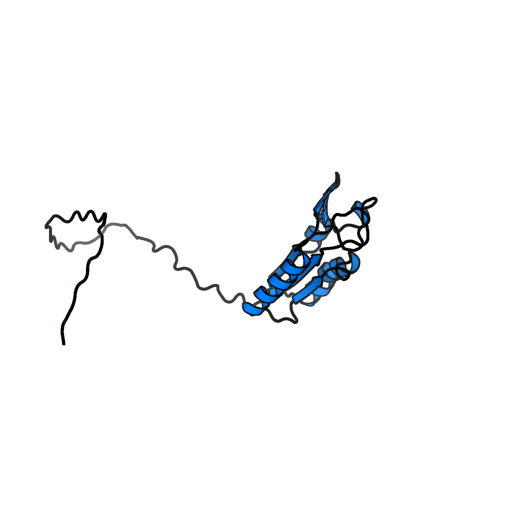6 O O . LEU A 1 115 ? -5.015 8.456 10.376 1.00 96.81 115 LEU A O 1
ATOM 900 N N . ARG A 1 116 ? -3.213 9.499 9.511 1.00 93.25 116 ARG A N 1
ATOM 901 C CA . ARG A 1 116 ? -3.096 10.515 10.576 1.00 93.25 116 ARG A CA 1
ATOM 902 C C . ARG A 1 116 ? -4.371 11.337 10.779 1.00 93.25 116 ARG A C 1
ATOM 904 O O . ARG A 1 116 ? -4.692 11.702 11.901 1.00 93.25 116 ARG A O 1
ATOM 911 N N . GLN A 1 117 ? -5.129 11.604 9.716 1.00 95.12 117 GLN A N 1
ATOM 912 C CA . GLN A 1 117 ? -6.404 12.327 9.809 1.00 95.12 117 GLN A CA 1
ATOM 913 C C . GLN A 1 117 ? -7.563 11.473 10.347 1.00 95.12 117 GLN A C 1
ATOM 915 O O . GLN A 1 117 ? -8.584 12.021 10.766 1.00 95.12 117 GLN A O 1
ATOM 920 N N . ARG A 1 118 ? -7.460 10.139 10.294 1.00 95.12 118 ARG A N 1
ATOM 921 C CA . ARG A 1 118 ? -8.571 9.222 10.604 1.00 95.12 118 ARG A CA 1
ATOM 922 C C . ARG A 1 118 ? -8.413 8.447 11.900 1.00 95.12 118 ARG A C 1
ATOM 924 O O . ARG A 1 118 ? -9.442 8.129 12.506 1.00 95.12 118 ARG A O 1
ATOM 931 N N . ALA A 1 119 ? -7.180 8.122 12.273 1.00 94.62 119 ALA A N 1
ATOM 932 C CA . ALA A 1 119 ? -6.853 7.389 13.484 1.00 94.62 119 ALA A CA 1
ATOM 933 C C . ALA A 1 119 ? -6.651 8.350 14.662 1.00 94.62 119 ALA A C 1
ATOM 935 O O . ALA A 1 119 ? -6.022 9.399 14.537 1.00 94.62 119 ALA A O 1
ATOM 936 N N . ARG A 1 120 ? -7.207 7.989 15.817 1.00 93.12 120 ARG A N 1
ATOM 937 C CA . ARG A 1 120 ? -7.026 8.689 17.096 1.00 93.12 120 ARG A CA 1
ATOM 938 C C . ARG A 1 120 ? -6.173 7.836 18.035 1.00 93.12 120 ARG A C 1
ATOM 940 O O . ARG A 1 120 ? -6.014 6.646 17.812 1.00 93.12 120 ARG A O 1
ATOM 947 N N . ARG A 1 121 ? -5.713 8.407 19.155 1.00 89.94 121 ARG A N 1
ATOM 948 C CA . ARG A 1 121 ? -4.842 7.727 20.145 1.00 89.94 121 ARG A CA 1
ATOM 949 C C . ARG A 1 121 ? -5.311 6.345 20.633 1.00 89.94 121 ARG A C 1
ATOM 951 O O . ARG A 1 121 ? -4.482 5.572 21.084 1.00 89.94 121 ARG A O 1
ATOM 958 N N . LYS A 1 122 ? -6.620 6.063 20.627 1.00 93.50 122 LYS A N 1
ATOM 959 C CA . LYS A 1 122 ? -7.184 4.772 21.072 1.00 93.50 122 LYS A CA 1
ATOM 960 C C . LYS A 1 122 ? -7.471 3.804 19.919 1.00 93.50 122 LYS A C 1
ATOM 962 O O . LYS A 1 122 ? -7.817 2.656 20.184 1.00 93.50 122 LYS A O 1
ATOM 967 N N . ASP A 1 123 ? -7.393 4.277 18.677 1.00 95.19 123 ASP A N 1
ATOM 968 C CA . ASP A 1 123 ? -7.675 3.487 17.483 1.00 95.19 123 ASP A CA 1
ATOM 969 C C . ASP A 1 123 ? -6.472 2.609 17.129 1.00 95.19 123 ASP A C 1
ATOM 971 O O . ASP A 1 123 ? -5.328 2.946 17.425 1.00 95.19 123 ASP A O 1
ATOM 975 N N . ALA A 1 124 ? -6.736 1.491 16.460 1.00 95.50 124 ALA A N 1
ATOM 976 C CA . ALA A 1 124 ? -5.703 0.644 15.887 1.00 95.50 124 ALA A CA 1
ATOM 977 C C . ALA A 1 124 ? -5.511 0.988 14.406 1.00 95.50 124 ALA A C 1
ATOM 979 O O . ALA A 1 124 ? -6.482 1.069 13.648 1.00 95.50 124 ALA A O 1
ATOM 980 N N . VAL A 1 125 ? -4.259 1.152 13.984 1.00 96.69 125 VAL A N 1
ATOM 981 C CA . VAL A 1 125 ? -3.893 1.287 12.571 1.00 96.69 125 VAL A CA 1
ATOM 982 C C . VAL A 1 125 ? -3.469 -0.079 12.045 1.00 96.69 125 VAL A C 1
ATOM 984 O O . VAL A 1 125 ? -2.621 -0.739 12.637 1.00 96.69 125 VAL A O 1
ATOM 987 N N . PHE A 1 126 ? -4.064 -0.507 10.933 1.00 97.69 126 PHE A N 1
ATOM 988 C CA . PHE A 1 126 ? -3.725 -1.759 10.262 1.00 97.69 126 PHE A CA 1
ATOM 989 C C . PHE A 1 126 ? -3.202 -1.471 8.856 1.00 97.69 126 PHE A C 1
ATOM 991 O O . PHE A 1 126 ? -3.917 -0.914 8.024 1.00 97.69 126 PHE A O 1
ATOM 998 N N . VAL A 1 127 ? -1.960 -1.850 8.569 1.00 98.00 127 VAL A N 1
ATOM 999 C CA . VAL A 1 127 ? -1.366 -1.689 7.238 1.00 98.00 127 VAL A CA 1
ATOM 1000 C C . VAL A 1 127 ? -1.065 -3.065 6.665 1.00 98.00 127 VAL A C 1
ATOM 1002 O O . VAL A 1 127 ? -0.366 -3.861 7.282 1.00 98.00 127 VAL A O 1
ATOM 1005 N N . PHE A 1 128 ? -1.594 -3.337 5.477 1.00 98.50 128 PHE A N 1
ATOM 1006 C CA . PHE A 1 128 ? -1.329 -4.555 4.721 1.00 98.50 128 PHE A CA 1
ATOM 1007 C C . PHE A 1 128 ? -0.792 -4.180 3.346 1.00 98.50 128 PHE A C 1
ATOM 1009 O O . PHE A 1 128 ? -1.416 -3.389 2.634 1.00 98.50 128 PHE A O 1
ATOM 1016 N N . VAL A 1 129 ? 0.341 -4.761 2.960 1.00 98.31 129 VAL A N 1
ATOM 1017 C CA . VAL A 1 129 ? 0.956 -4.537 1.651 1.00 98.31 129 VAL A CA 1
ATOM 1018 C C . VAL A 1 129 ? 1.338 -5.880 1.038 1.00 98.31 129 VAL A C 1
ATOM 1020 O O . VAL A 1 129 ? 2.079 -6.643 1.646 1.00 98.31 129 VAL A O 1
ATOM 1023 N N . SER A 1 130 ? 0.850 -6.149 -0.173 1.00 98.50 130 SER A N 1
ATOM 1024 C CA . SER A 1 130 ? 1.262 -7.288 -1.000 1.00 98.50 130 SER A CA 1
ATOM 1025 C C . SER A 1 130 ? 1.869 -6.769 -2.307 1.00 98.50 130 SER A C 1
ATOM 1027 O O . SER A 1 130 ? 1.188 -6.140 -3.123 1.00 98.50 130 SER A O 1
ATOM 1029 N N . THR A 1 131 ? 3.180 -6.948 -2.463 1.00 98.38 131 THR A N 1
ATOM 1030 C CA . THR A 1 131 ? 3.993 -6.463 -3.591 1.00 98.38 131 THR A CA 1
ATOM 1031 C C . THR A 1 131 ? 5.379 -7.124 -3.562 1.00 98.38 131 THR A C 1
ATOM 1033 O O . THR A 1 131 ? 5.673 -7.881 -2.636 1.00 98.38 131 THR A O 1
ATOM 1036 N N . HIS A 1 132 ? 6.238 -6.848 -4.547 1.00 97.81 132 HIS A N 1
ATOM 1037 C CA . HIS A 1 132 ? 7.662 -7.184 -4.465 1.00 97.81 132 HIS A CA 1
ATOM 1038 C C . HIS A 1 132 ? 8.365 -6.353 -3.395 1.00 97.81 132 HIS A C 1
ATOM 1040 O O . HIS A 1 132 ? 8.178 -5.138 -3.307 1.00 97.81 132 HIS A O 1
ATOM 1046 N N . GLY A 1 133 ? 9.203 -7.022 -2.613 1.00 95.94 133 GLY A N 1
ATOM 1047 C CA . GLY A 1 133 ? 10.189 -6.389 -1.752 1.00 95.94 133 GLY A CA 1
ATOM 1048 C C . GLY A 1 133 ? 11.574 -6.639 -2.326 1.00 95.94 133 GLY A C 1
ATOM 1049 O O . GLY A 1 133 ? 11.884 -7.769 -2.690 1.00 95.94 133 GLY A O 1
ATOM 1050 N N . GLU A 1 134 ? 12.387 -5.597 -2.388 1.00 95.94 134 GLU A N 1
ATOM 1051 C CA . GLU A 1 134 ? 13.772 -5.674 -2.835 1.00 95.94 134 GLU A CA 1
ATOM 1052 C C . GLU A 1 134 ? 14.686 -5.200 -1.710 1.00 95.94 134 GLU A C 1
ATOM 1054 O O . GLU A 1 134 ? 14.375 -4.244 -0.990 1.00 95.94 134 GLU A O 1
ATOM 1059 N N . LYS A 1 135 ? 15.824 -5.872 -1.564 1.00 95.62 135 LYS A N 1
ATOM 1060 C CA . 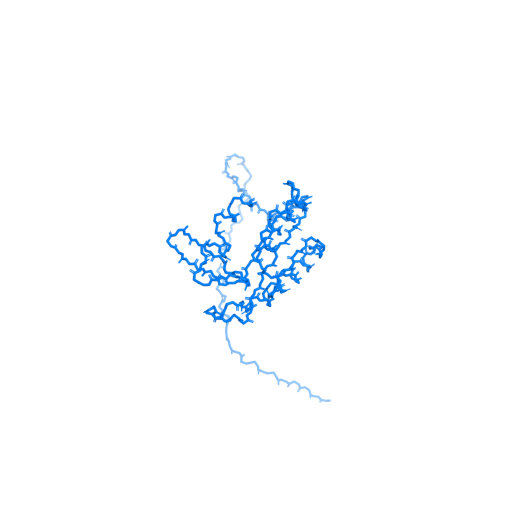LYS A 1 135 ? 16.867 -5.493 -0.616 1.00 95.62 135 LYS A CA 1
ATOM 1061 C C . LYS A 1 135 ? 18.020 -4.866 -1.386 1.00 95.62 135 LYS A C 1
ATOM 1063 O O . LYS A 1 135 ? 18.596 -5.510 -2.257 1.00 95.62 135 LYS A O 1
ATOM 1068 N N . LEU A 1 136 ? 18.350 -3.628 -1.041 1.00 93.62 136 LEU A N 1
ATOM 1069 C CA . LEU A 1 136 ? 19.527 -2.909 -1.525 1.00 93.62 136 LEU A CA 1
ATOM 1070 C C . LEU A 1 136 ? 20.517 -2.729 -0.366 1.00 93.62 136 LEU A C 1
ATOM 1072 O O . LEU A 1 136 ? 20.182 -3.005 0.789 1.00 93.62 136 LEU A O 1
ATOM 1076 N N . GLU A 1 137 ? 21.725 -2.245 -0.655 1.00 90.69 137 GLU A N 1
ATOM 1077 C CA . GLU A 1 137 ? 22.744 -1.988 0.377 1.00 90.69 137 GLU A CA 1
ATOM 1078 C C . GLU A 1 137 ? 22.233 -1.036 1.470 1.00 90.69 137 GLU A C 1
ATOM 1080 O O . GLU A 1 137 ? 22.428 -1.285 2.657 1.00 90.69 137 GLU A O 1
ATOM 1085 N N . HIS A 1 138 ? 21.486 -0.000 1.076 1.00 87.75 138 HIS A N 1
ATOM 1086 C CA . HIS A 1 138 ? 20.981 1.046 1.970 1.00 87.75 138 HIS A CA 1
ATOM 1087 C C . HIS A 1 138 ? 19.611 0.741 2.604 1.00 87.75 138 HIS A C 1
ATOM 1089 O O . HIS A 1 138 ? 19.029 1.606 3.261 1.00 87.75 138 HIS A O 1
ATOM 1095 N N . GLY A 1 139 ? 19.066 -0.469 2.423 1.00 93.62 139 GLY A N 1
ATOM 1096 C CA . GLY A 1 139 ? 17.846 -0.899 3.108 1.00 93.62 139 GLY A CA 1
ATOM 1097 C C . GLY A 1 139 ? 16.876 -1.717 2.260 1.00 93.62 139 GLY A C 1
ATOM 1098 O O . GLY A 1 139 ? 17.173 -2.154 1.150 1.00 93.62 139 GLY A O 1
ATOM 1099 N N . ASN A 1 140 ? 15.684 -1.930 2.817 1.00 95.69 140 ASN A N 1
ATOM 1100 C CA . ASN A 1 140 ? 14.612 -2.681 2.169 1.00 95.69 140 ASN A CA 1
ATOM 1101 C C . ASN A 1 140 ? 13.587 -1.730 1.552 1.00 95.69 140 ASN A C 1
ATOM 1103 O O . ASN A 1 140 ? 13.185 -0.743 2.177 1.00 95.69 140 ASN A O 1
ATOM 1107 N N . PHE A 1 141 ? 13.124 -2.063 0.353 1.00 97.88 141 PHE A N 1
ATOM 1108 C CA . PHE A 1 141 ? 12.196 -1.250 -0.418 1.00 97.88 141 PHE A CA 1
ATOM 1109 C C . PHE A 1 141 ? 11.019 -2.095 -0.884 1.00 97.88 141 PHE A C 1
ATOM 1111 O O . PHE A 1 141 ? 11.188 -3.189 -1.414 1.00 97.88 141 PHE A O 1
ATOM 1118 N N . LEU A 1 142 ? 9.811 -1.564 -0.725 1.00 98.12 142 LEU A N 1
ATOM 1119 C CA . LEU A 1 142 ? 8.622 -2.113 -1.362 1.00 98.12 142 LEU A CA 1
ATOM 1120 C C . LEU A 1 142 ? 8.450 -1.451 -2.728 1.00 98.12 142 LEU A C 1
ATOM 1122 O O . LEU A 1 142 ? 8.404 -0.222 -2.841 1.00 98.12 142 LEU A O 1
ATOM 1126 N N . VAL A 1 143 ? 8.324 -2.272 -3.764 1.00 98.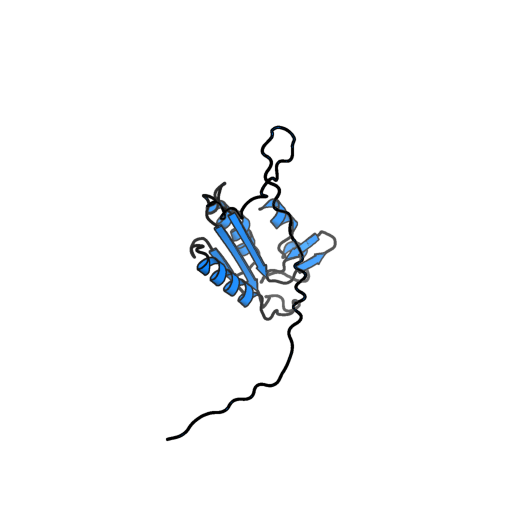38 143 VAL A N 1
ATOM 1127 C CA . VAL A 1 143 ? 8.107 -1.809 -5.135 1.00 98.38 143 VAL A CA 1
ATOM 1128 C C . VAL A 1 143 ? 6.663 -1.338 -5.265 1.00 98.38 143 VAL A C 1
ATOM 1130 O O . VAL A 1 143 ? 5.738 -2.071 -4.921 1.00 98.38 143 VAL A O 1
ATOM 1133 N N . MET A 1 144 ? 6.454 -0.119 -5.751 1.00 98.50 144 MET A N 1
ATOM 1134 C CA . MET A 1 144 ? 5.141 0.469 -6.030 1.00 98.50 144 MET A CA 1
ATOM 1135 C C . MET A 1 144 ? 4.844 0.407 -7.533 1.00 98.50 144 MET A C 1
ATOM 1137 O O . MET A 1 144 ? 5.706 0.064 -8.339 1.00 98.50 144 MET A O 1
ATOM 1141 N N . TYR A 1 145 ? 3.617 0.742 -7.947 1.00 98.69 145 TYR A N 1
ATOM 1142 C CA . TYR A 1 145 ? 3.222 0.641 -9.358 1.00 98.69 145 TYR A CA 1
ATOM 1143 C C . TYR A 1 145 ? 4.160 1.404 -10.309 1.00 98.69 145 TYR A C 1
ATOM 1145 O O . TYR A 1 145 ? 4.431 0.935 -11.412 1.00 98.69 145 TYR A O 1
ATOM 1153 N N . ASP A 1 146 ? 4.618 2.583 -9.897 1.00 98.50 146 ASP A N 1
ATOM 1154 C CA . ASP A 1 146 ? 5.437 3.519 -10.664 1.00 98.50 146 ASP A CA 1
ATOM 1155 C C . ASP A 1 146 ? 6.917 3.538 -10.252 1.00 98.50 146 ASP A C 1
ATOM 1157 O O . ASP A 1 146 ? 7.636 4.441 -10.675 1.00 98.50 146 ASP A O 1
ATOM 1161 N N . SER A 1 147 ? 7.376 2.550 -9.477 1.00 98.38 147 SER A N 1
ATOM 1162 C CA . SER A 1 147 ? 8.802 2.378 -9.187 1.00 98.38 147 SER A CA 1
ATOM 1163 C C . SER A 1 147 ? 9.604 2.077 -10.458 1.00 98.38 147 SER A C 1
ATOM 1165 O O . SER A 1 147 ? 9.112 1.430 -11.386 1.00 98.38 147 SER A O 1
ATOM 1167 N N . ASP A 1 148 ? 10.849 2.540 -10.475 1.00 97.88 148 ASP A N 1
ATOM 1168 C CA . ASP A 1 148 ? 11.842 2.338 -11.527 1.00 97.88 148 ASP A CA 1
ATOM 1169 C C . ASP A 1 148 ? 12.909 1.366 -11.015 1.00 97.88 148 ASP A C 1
ATOM 1171 O O . ASP A 1 148 ? 13.585 1.655 -10.028 1.00 97.88 148 ASP A O 1
ATOM 1175 N N . ALA A 1 149 ? 13.081 0.224 -11.685 1.00 96.44 149 ALA A N 1
ATOM 1176 C CA . ALA A 1 149 ? 14.043 -0.794 -11.265 1.00 96.44 149 ALA A CA 1
ATOM 1177 C C . ALA A 1 149 ? 15.504 -0.313 -11.312 1.00 96.44 149 ALA A C 1
ATOM 1179 O O . ALA A 1 149 ? 16.326 -0.840 -10.571 1.00 96.44 149 ALA A O 1
ATOM 1180 N N . ALA A 1 150 ? 15.834 0.687 -12.140 1.00 96.56 150 ALA A N 1
ATOM 1181 C CA . ALA A 1 150 ? 17.179 1.273 -12.164 1.00 96.56 150 ALA A CA 1
ATOM 1182 C C . ALA A 1 150 ? 17.423 2.253 -11.007 1.00 96.56 150 ALA A C 1
ATOM 1184 O O . ALA A 1 150 ? 18.567 2.470 -10.631 1.00 96.56 150 ALA A O 1
ATOM 1185 N N . ASN A 1 151 ? 16.361 2.840 -10.450 1.00 96.38 151 ASN A N 1
ATOM 1186 C CA . ASN A 1 151 ? 16.430 3.902 -9.446 1.00 96.38 151 ASN A CA 1
ATOM 1187 C C . ASN A 1 151 ? 15.503 3.586 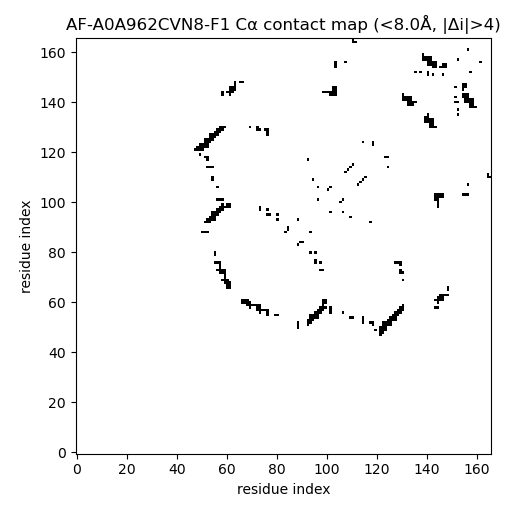-8.266 1.00 96.38 151 ASN A C 1
ATOM 1189 O O . ASN A 1 151 ? 14.716 4.429 -7.813 1.00 96.38 151 ASN A O 1
ATOM 1193 N N . LEU A 1 152 ? 15.530 2.336 -7.799 1.00 96.38 152 LEU A N 1
ATOM 1194 C CA . LEU A 1 152 ? 14.569 1.853 -6.809 1.00 96.38 152 LEU A CA 1
ATOM 1195 C C . LEU A 1 152 ? 14.726 2.550 -5.453 1.00 96.38 152 LEU A C 1
ATOM 1197 O O . LEU A 1 152 ? 13.732 2.779 -4.771 1.00 96.38 152 LEU A O 1
ATOM 1201 N N . GLU A 1 153 ? 15.939 2.968 -5.100 1.00 95.06 153 GLU A N 1
ATOM 1202 C CA . GLU A 1 153 ? 16.215 3.708 -3.864 1.00 95.06 153 GLU A CA 1
ATOM 1203 C C . GLU A 1 153 ? 15.380 4.998 -3.740 1.00 95.06 153 GLU A C 1
ATOM 1205 O O . GLU A 1 153 ? 14.892 5.335 -2.661 1.00 95.06 153 GLU A O 1
ATOM 1210 N N . TYR A 1 154 ? 15.126 5.681 -4.861 1.00 95.31 154 TYR A N 1
ATOM 1211 C CA . TYR A 1 154 ? 14.352 6.928 -4.896 1.00 95.31 154 TYR A CA 1
ATOM 1212 C C . TYR A 1 154 ? 12.876 6.726 -5.250 1.00 95.31 154 TYR A C 1
ATOM 1214 O O . TYR A 1 154 ? 12.020 7.536 -4.885 1.00 95.31 154 TYR A O 1
ATOM 1222 N N . SER A 1 155 ? 12.569 5.656 -5.985 1.00 97.06 155 SER A N 1
ATOM 1223 C CA . SER A 1 155 ? 11.241 5.398 -6.554 1.00 97.06 155 SER A CA 1
ATOM 1224 C C . SER A 1 155 ? 10.464 4.279 -5.844 1.00 97.06 155 SER A C 1
ATOM 1226 O O . SER A 1 155 ? 9.288 4.052 -6.142 1.00 97.06 155 SER A O 1
ATOM 1228 N N . GLY A 1 156 ? 11.091 3.585 -4.896 1.00 97.19 156 GLY A N 1
ATOM 1229 C CA . GLY A 1 156 ? 10.482 2.604 -4.005 1.00 97.19 156 GLY A CA 1
ATOM 1230 C C . GLY A 1 156 ? 9.966 3.225 -2.706 1.00 97.19 156 GLY A C 1
ATOM 1231 O O . GLY A 1 156 ? 10.270 4.364 -2.342 1.00 97.19 156 GLY A O 1
ATOM 1232 N N . LEU A 1 157 ? 9.155 2.461 -1.980 1.00 97.88 157 LEU A N 1
ATOM 1233 C CA . LEU A 1 157 ? 8.752 2.807 -0.621 1.00 97.88 157 LEU A CA 1
ATOM 1234 C C . LEU A 1 157 ? 9.761 2.201 0.359 1.00 97.88 157 LEU A C 1
ATOM 1236 O O . LEU A 1 157 ? 9.770 0.987 0.550 1.00 97.88 157 LEU A O 1
ATOM 1240 N N . SER A 1 158 ? 10.614 3.032 0.957 1.00 97.12 158 SER A N 1
ATOM 1241 C CA . SER A 1 158 ? 11.650 2.563 1.881 1.00 97.12 158 SER A CA 1
ATOM 1242 C C . SER A 1 158 ? 11.065 2.067 3.207 1.00 97.12 158 SER A C 1
ATOM 1244 O O . SER A 1 158 ? 10.089 2.622 3.721 1.00 97.12 158 SER A O 1
ATOM 1246 N N . GLY A 1 159 ? 11.704 1.056 3.800 1.00 94.31 159 GLY A N 1
ATOM 1247 C CA . GLY A 1 159 ? 11.401 0.596 5.158 1.00 94.31 159 GLY A CA 1
ATOM 1248 C C . GLY A 1 159 ? 11.550 1.715 6.191 1.00 94.31 159 GLY A C 1
ATOM 1249 O O . GLY A 1 159 ? 10.655 1.923 7.003 1.00 94.31 159 GLY A O 1
ATOM 1250 N N . SER A 1 160 ? 12.593 2.541 6.060 1.00 94.50 160 SER A N 1
ATOM 1251 C CA . SER A 1 160 ? 12.820 3.711 6.921 1.00 94.50 160 SER A CA 1
ATOM 1252 C C . SER A 1 160 ? 11.663 4.720 6.901 1.00 94.50 160 SER A C 1
ATOM 1254 O O . SER A 1 160 ? 11.336 5.335 7.918 1.00 94.50 160 SER A O 1
ATOM 1256 N N . PHE A 1 161 ? 10.989 4.888 5.757 1.00 94.75 161 PHE A N 1
ATOM 1257 C CA . PHE A 1 161 ? 9.803 5.738 5.676 1.00 94.75 161 PHE A CA 1
ATOM 1258 C C . PHE A 1 161 ? 8.621 5.133 6.447 1.00 94.75 161 PHE A C 1
ATOM 1260 O O . PHE A 1 161 ? 7.865 5.874 7.073 1.00 94.75 161 PHE A O 1
ATOM 1267 N N . LEU A 1 162 ? 8.448 3.807 6.408 1.00 92.88 162 LEU A N 1
ATOM 1268 C CA . LEU A 1 162 ? 7.393 3.122 7.161 1.00 92.88 162 LEU A CA 1
ATOM 1269 C C . LEU A 1 162 ? 7.622 3.249 8.669 1.00 92.88 162 LEU A C 1
ATOM 1271 O O . LEU A 1 162 ? 6.698 3.632 9.380 1.00 92.88 162 LEU A O 1
ATOM 1275 N N . GLU A 1 163 ? 8.851 3.000 9.119 1.00 92.06 163 GLU A N 1
ATOM 1276 C CA . GLU A 1 163 ? 9.256 3.066 10.530 1.00 92.06 163 GLU A CA 1
ATOM 1277 C C . GLU A 1 163 ? 9.128 4.471 11.124 1.00 92.06 163 GLU A C 1
ATOM 1279 O O . GLU A 1 163 ? 8.764 4.623 12.282 1.00 92.06 163 GLU A O 1
ATOM 1284 N N . SER A 1 164 ? 9.399 5.514 10.337 1.00 94.06 164 SER A N 1
ATOM 1285 C CA . SER A 1 164 ? 9.286 6.903 10.806 1.00 94.06 164 SER A CA 1
ATOM 1286 C C . SER A 1 164 ? 7.866 7.476 10.732 1.00 94.06 164 SER A C 1
ATOM 1288 O O . SER A 1 164 ? 7.599 8.531 11.309 1.00 94.06 164 SER A O 1
ATOM 1290 N N . THR A 1 165 ? 6.955 6.835 9.991 1.00 92.38 165 THR A N 1
ATOM 1291 C CA . THR A 1 165 ? 5.600 7.362 9.753 1.00 92.38 165 THR A CA 1
ATOM 1292 C C . THR A 1 165 ? 4.537 6.747 10.662 1.00 92.38 165 THR A C 1
ATOM 1294 O O . THR A 1 165 ? 3.546 7.429 10.950 1.00 92.38 165 THR A O 1
ATOM 1297 N N . LEU A 1 166 ? 4.697 5.476 11.043 1.00 85.81 166 LEU A N 1
ATOM 1298 C CA . LEU A 1 166 ? 3.746 4.701 11.849 1.00 85.81 166 LEU A CA 1
ATOM 1299 C C . LEU A 1 166 ? 4.151 4.686 13.323 1.00 85.81 1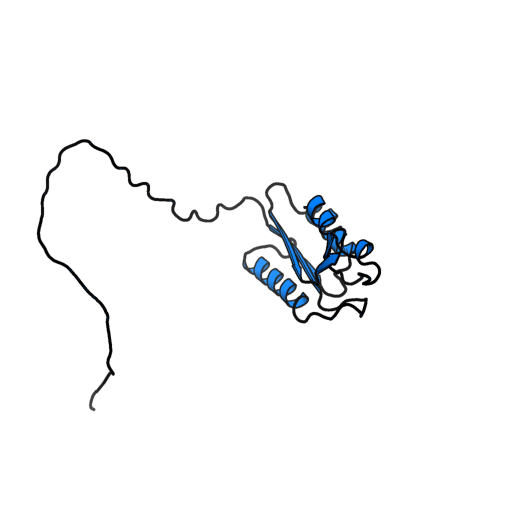66 LEU A C 1
ATOM 1301 O O . LEU A 1 166 ? 3.222 4.813 14.153 1.00 85.81 166 LEU A O 1
#

Foldseek 3Di:
DDDDDDDDDDDDDDDDDDDDDDDDDDDDDDDDDDDDPPPDDPPDPPPLVAAEAEEFAFEQAAPDPVDHGHDCRQVVSVVVLVVCVVVPHDNVSYHYAYHPRFFPVNVLCCLQPVCVVRDDPSYHYYYHGHADWDADPVAIFGATRHADPVPNVVRTHGPVSVVVRD

Nearest PDB structures (foldseek):
  4f6o-assembly1_A  TM=8.246E-01  e=9.582E-06  Saccharomyces cerevisiae S288C
  3dei-assembly1_B  TM=7.712E-01  e=2.087E-01  Homo sapiens
  7jl7-assembly1_B  TM=7.562E-01  e=2.880E-01  Danio rerio
  5ian-assembly1_A-2  TM=6.763E-01  e=2.265E+00  Homo sapiens
  6zpn-assembly1_A  TM=5.090E-01  e=5.234E+00  Thermochaetoides thermophila DSM 1495